Protein AF-A0A183JZX2-F1 (afdb_monomer_lite)

Organism: NCBI:txid6186

pLDDT: mean 84.19, std 8.93, range [52.22, 93.0]

Sequence (106 aa):
MGYIFRHRLVDDNIDDLVNFFHYASGLDPFQKRRYLETRPQVLRGLVNLKDFRNYSLPNALRGLFTELPVQSSEPSASAFIHLLVGLFSERFTQCNPDLGITRGMC

Structure (mmCIF, N/CA/C/O backbone):
data_AF-A0A183JZX2-F1
#
_entry.id   AF-A0A183JZX2-F1
#
loop_
_atom_site.group_PDB
_atom_site.id
_atom_site.type_symbol
_atom_site.label_atom_id
_atom_site.label_alt_id
_atom_site.label_comp_id
_atom_site.label_asym_id
_atom_site.label_entity_id
_atom_site.label_seq_id
_atom_site.pdbx_PDB_ins_code
_atom_site.Cartn_x
_atom_site.Cartn_y
_atom_site.Cartn_z
_atom_site.occupancy
_atom_site.B_iso_or_equiv
_atom_site.auth_seq_id
_atom_site.auth_comp_id
_atom_site.auth_asym_id
_atom_site.auth_atom_id
_atom_site.pdbx_PDB_model_num
ATOM 1 N N . MET A 1 1 ? 11.825 -6.685 -11.571 1.00 82.00 1 MET A N 1
ATOM 2 C CA . MET A 1 1 ? 10.660 -6.563 -12.479 1.00 82.00 1 MET A CA 1
ATOM 3 C C . MET A 1 1 ? 10.955 -6.909 -13.935 1.00 82.00 1 MET A C 1
ATOM 5 O O . MET A 1 1 ? 10.157 -7.628 -14.511 1.00 82.00 1 MET A O 1
ATOM 9 N N . GLY A 1 2 ? 12.083 -6.493 -14.534 1.00 83.25 2 GLY A N 1
ATOM 10 C CA . GLY A 1 2 ? 12.352 -6.752 -15.965 1.00 83.25 2 GLY A CA 1
ATOM 11 C C . GLY A 1 2 ? 12.236 -8.220 -16.410 1.00 83.25 2 GLY A C 1
ATOM 12 O O . GLY A 1 2 ? 11.674 -8.487 -17.464 1.00 83.25 2 GLY A O 1
ATOM 13 N N . TYR A 1 3 ? 12.685 -9.176 -15.589 1.00 87.31 3 TYR A N 1
ATOM 14 C CA . TYR A 1 3 ? 12.502 -10.610 -15.860 1.00 87.31 3 TYR A CA 1
ATOM 15 C C . TYR A 1 3 ? 11.018 -11.023 -15.885 1.00 87.31 3 TYR A C 1
ATOM 17 O O . TYR A 1 3 ? 10.574 -11.675 -16.822 1.00 87.31 3 TYR A O 1
ATOM 25 N N . ILE A 1 4 ? 10.244 -10.588 -14.887 1.00 85.81 4 ILE A N 1
ATOM 26 C CA . ILE A 1 4 ? 8.822 -10.928 -14.717 1.00 85.81 4 ILE A CA 1
ATOM 27 C C . ILE A 1 4 ? 8.011 -10.466 -15.933 1.00 85.81 4 ILE A C 1
ATOM 29 O O . ILE A 1 4 ? 7.262 -11.251 -16.508 1.00 85.81 4 ILE A O 1
ATOM 33 N N . PHE A 1 5 ? 8.239 -9.228 -16.378 1.00 88.88 5 PHE A N 1
ATOM 34 C CA . PHE A 1 5 ? 7.572 -8.668 -17.554 1.00 88.88 5 PHE A CA 1
ATOM 35 C C . PHE A 1 5 ? 8.023 -9.335 -18.851 1.00 88.88 5 PHE A C 1
ATOM 37 O O . PHE A 1 5 ? 7.202 -9.679 -19.697 1.0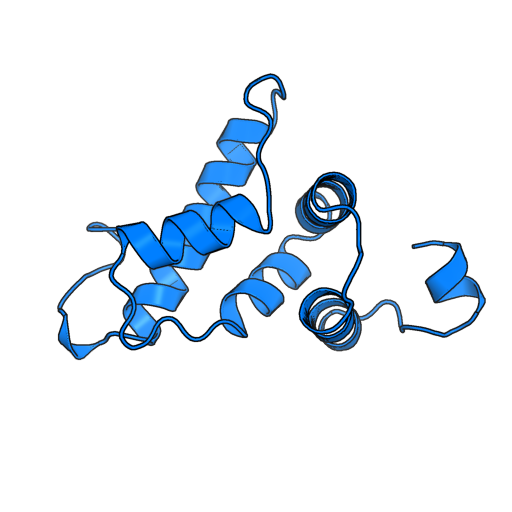0 88.88 5 PHE A O 1
ATOM 44 N N . ARG A 1 6 ? 9.332 -9.581 -19.002 1.00 89.94 6 ARG A N 1
ATOM 45 C CA . ARG A 1 6 ? 9.886 -10.233 -20.197 1.00 89.94 6 ARG A CA 1
ATOM 46 C C . ARG A 1 6 ? 9.293 -11.623 -20.421 1.00 89.94 6 ARG A C 1
ATOM 48 O O . ARG A 1 6 ? 9.078 -12.009 -21.565 1.00 89.94 6 ARG A O 1
ATOM 55 N N . HIS A 1 7 ? 9.033 -12.353 -19.343 1.00 91.19 7 HIS A N 1
ATOM 56 C CA . HIS A 1 7 ? 8.439 -13.685 -19.388 1.00 91.19 7 HIS A CA 1
ATOM 57 C C . HIS A 1 7 ? 6.906 -13.683 -19.282 1.00 91.19 7 HIS A C 1
ATOM 59 O O . HIS A 1 7 ? 6.325 -14.760 -19.210 1.00 91.19 7 HIS A O 1
ATOM 65 N N . ARG A 1 8 ? 6.254 -12.507 -19.303 1.00 86.19 8 ARG A N 1
ATOM 66 C CA . ARG A 1 8 ? 4.792 -12.345 -19.169 1.00 86.19 8 ARG A CA 1
ATOM 67 C C . ARG A 1 8 ? 4.208 -13.083 -17.959 1.00 86.19 8 ARG A C 1
ATOM 69 O O . ARG A 1 8 ? 3.129 -13.656 -18.028 1.00 86.19 8 ARG A O 1
ATOM 76 N N . LEU A 1 9 ? 4.954 -13.097 -16.856 1.00 87.44 9 LEU A N 1
ATOM 77 C CA . LEU A 1 9 ? 4.489 -13.684 -15.597 1.00 87.44 9 LEU A CA 1
ATOM 78 C C . LEU A 1 9 ? 3.495 -12.760 -14.884 1.00 87.44 9 LEU A C 1
ATOM 80 O O . LEU A 1 9 ? 2.667 -13.227 -14.112 1.00 87.44 9 LEU A O 1
ATOM 84 N N . VAL A 1 10 ? 3.616 -11.454 -15.128 1.00 89.00 10 VAL A N 1
ATOM 85 C CA . VAL A 1 10 ? 2.733 -10.390 -14.643 1.00 89.00 10 VAL A CA 1
ATOM 86 C C . VAL A 1 10 ? 2.707 -9.326 -15.732 1.00 89.00 10 VAL A C 1
ATOM 88 O O . VAL A 1 10 ? 3.770 -8.988 -16.266 1.00 89.00 10 VAL A O 1
ATOM 91 N N . ASP A 1 11 ? 1.532 -8.801 -16.062 1.00 89.19 11 ASP A N 1
ATOM 92 C CA . ASP A 1 11 ? 1.414 -7.696 -17.006 1.00 89.19 11 ASP A CA 1
ATOM 93 C C . ASP A 1 11 ? 1.763 -6.361 -16.337 1.00 89.19 11 ASP A C 1
ATOM 95 O O . ASP A 1 11 ? 1.590 -6.166 -15.133 1.00 89.19 11 ASP A O 1
ATOM 99 N N . ASP A 1 12 ? 2.272 -5.407 -17.121 1.00 87.12 12 ASP A N 1
ATOM 100 C CA . ASP A 1 12 ? 2.638 -4.078 -16.616 1.00 87.12 12 ASP A CA 1
ATOM 101 C C . ASP A 1 12 ? 1.408 -3.159 -16.472 1.00 87.12 12 ASP A C 1
ATOM 103 O O . ASP A 1 12 ? 1.377 -2.038 -16.981 1.00 87.12 12 ASP A O 1
ATOM 107 N N . ASN A 1 13 ? 0.362 -3.653 -15.806 1.00 90.38 13 ASN A N 1
ATOM 108 C CA . ASN A 1 13 ? -0.850 -2.910 -15.472 1.00 90.38 13 ASN A CA 1
ATOM 109 C C . ASN A 1 13 ? -1.036 -2.823 -13.945 1.00 90.38 13 ASN A C 1
ATOM 111 O O . ASN A 1 13 ? -0.371 -3.515 -13.175 1.00 90.38 13 ASN A O 1
ATOM 115 N N . ILE A 1 14 ? -1.893 -1.904 -13.490 1.00 89.56 14 ILE A N 1
ATOM 116 C CA . ILE A 1 14 ? -2.029 -1.605 -12.057 1.00 89.56 14 ILE A CA 1
ATOM 117 C C . ILE A 1 14 ? -2.596 -2.809 -11.303 1.00 89.56 14 ILE A C 1
ATOM 119 O O . ILE A 1 14 ? -2.032 -3.177 -10.276 1.00 89.56 14 ILE A O 1
ATOM 123 N N . ASP A 1 15 ? -3.666 -3.419 -11.804 1.00 90.00 15 ASP A N 1
ATOM 124 C CA . ASP A 1 15 ? -4.380 -4.497 -11.118 1.00 90.00 15 ASP A CA 1
ATOM 125 C C . ASP A 1 15 ? -3.511 -5.751 -10.950 1.00 90.00 15 ASP A C 1
ATOM 127 O O . ASP A 1 15 ? -3.41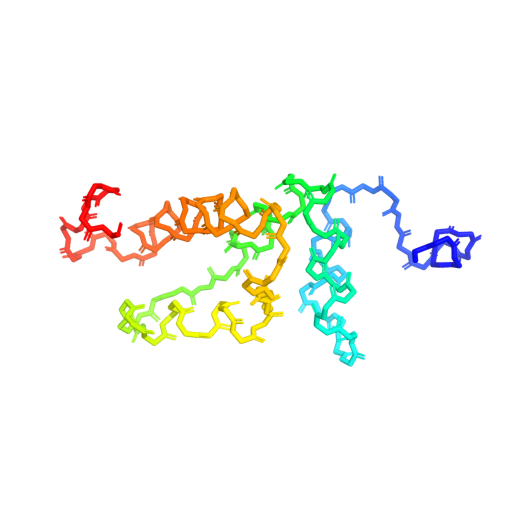2 -6.293 -9.847 1.00 90.00 15 ASP A O 1
ATOM 131 N N . ASP A 1 16 ? -2.795 -6.162 -11.997 1.00 90.19 16 ASP A N 1
ATOM 132 C CA . ASP A 1 16 ? -1.896 -7.316 -11.946 1.00 90.19 16 ASP A CA 1
ATOM 133 C C . ASP A 1 16 ? -0.693 -7.063 -11.047 1.00 90.19 16 ASP A C 1
ATOM 135 O O . ASP A 1 16 ? -0.285 -7.949 -10.295 1.00 90.19 16 ASP A O 1
ATOM 139 N N . LEU A 1 17 ? -0.150 -5.843 -11.042 1.00 91.88 17 LEU A N 1
ATOM 140 C CA . LEU A 1 17 ? 0.917 -5.481 -10.114 1.00 91.88 17 LEU A CA 1
ATOM 141 C C . LEU A 1 17 ? 0.432 -5.461 -8.666 1.00 91.88 17 LEU A C 1
ATOM 143 O O . LEU A 1 17 ? 1.137 -5.949 -7.783 1.00 91.88 17 LEU A O 1
ATOM 147 N N . VAL A 1 18 ? -0.756 -4.912 -8.409 1.00 93.00 18 VAL A N 1
ATOM 148 C CA . VAL A 1 18 ? -1.369 -4.896 -7.077 1.00 93.00 18 VAL A CA 1
ATOM 149 C C . VAL A 1 18 ? -1.563 -6.327 -6.578 1.00 93.00 18 VAL A C 1
ATOM 151 O O . VAL A 1 18 ? -1.106 -6.648 -5.481 1.00 93.00 18 VAL A O 1
ATOM 154 N N . ASN A 1 19 ? -2.148 -7.201 -7.400 1.00 90.56 19 ASN A N 1
ATOM 155 C CA . ASN A 1 19 ? -2.339 -8.613 -7.074 1.00 90.56 19 ASN A CA 1
ATOM 156 C C . ASN A 1 19 ? -1.004 -9.333 -6.867 1.00 90.56 19 ASN A C 1
ATOM 158 O O . ASN A 1 19 ? -0.832 -10.041 -5.874 1.00 90.56 19 ASN A O 1
ATOM 162 N N . PHE A 1 20 ? -0.027 -9.107 -7.746 1.00 91.25 20 PHE A N 1
ATOM 163 C CA . PHE A 1 20 ? 1.306 -9.679 -7.614 1.00 91.25 20 PHE A CA 1
ATOM 164 C C . PHE A 1 20 ? 1.941 -9.301 -6.275 1.00 91.25 20 PHE A C 1
ATOM 166 O O . PHE A 1 20 ? 2.346 -10.179 -5.523 1.00 91.25 20 PHE A O 1
ATOM 173 N N . PHE A 1 21 ? 1.983 -8.015 -5.920 1.00 90.75 21 PHE A N 1
ATOM 174 C CA . PHE A 1 21 ? 2.573 -7.582 -4.651 1.00 90.75 21 PHE A CA 1
ATOM 175 C C . PHE A 1 21 ? 1.749 -7.970 -3.422 1.00 90.75 21 PHE A C 1
ATOM 177 O O . PHE A 1 21 ? 2.307 -7.999 -2.322 1.00 90.75 21 PHE A O 1
ATOM 184 N N . HIS A 1 22 ? 0.458 -8.247 -3.586 1.00 89.44 22 HIS A N 1
ATOM 185 C CA . HIS A 1 22 ? -0.401 -8.728 -2.512 1.00 89.44 22 HIS A CA 1
ATOM 186 C C . HIS A 1 22 ? -0.163 -10.214 -2.208 1.00 89.44 22 HIS A C 1
ATOM 188 O O . HIS A 1 22 ? -0.022 -10.580 -1.044 1.00 89.44 22 HIS A O 1
ATOM 194 N N . TYR A 1 23 ? -0.069 -11.058 -3.241 1.00 87.44 23 TYR A N 1
ATOM 195 C CA . TYR A 1 23 ? 0.029 -12.514 -3.086 1.00 87.44 23 TYR A CA 1
ATOM 196 C C . TYR A 1 23 ? 1.457 -13.064 -3.118 1.00 87.44 23 TYR A C 1
ATOM 198 O O . TYR A 1 23 ? 1.701 -14.150 -2.592 1.00 87.44 23 TYR A O 1
ATOM 206 N N . ALA A 1 24 ? 2.415 -12.357 -3.722 1.00 86.12 24 ALA A N 1
ATOM 207 C CA . ALA A 1 24 ? 3.788 -12.837 -3.815 1.00 86.12 24 ALA A CA 1
ATOM 208 C C . ALA A 1 24 ? 4.455 -12.854 -2.431 1.00 86.12 24 ALA A C 1
ATOM 210 O O . ALA A 1 24 ? 4.871 -11.827 -1.890 1.00 86.12 24 ALA A O 1
ATOM 211 N N . SER A 1 25 ? 4.595 -14.052 -1.870 1.00 78.38 25 SER A N 1
ATOM 212 C CA . SER A 1 25 ? 5.394 -14.308 -0.675 1.00 78.38 25 SER A CA 1
ATOM 213 C C . SER A 1 25 ? 6.890 -14.330 -1.002 1.00 78.38 25 SER A C 1
ATOM 215 O O . SER A 1 25 ? 7.287 -14.802 -2.066 1.00 78.38 25 SER A O 1
ATOM 217 N N . GLY A 1 26 ? 7.734 -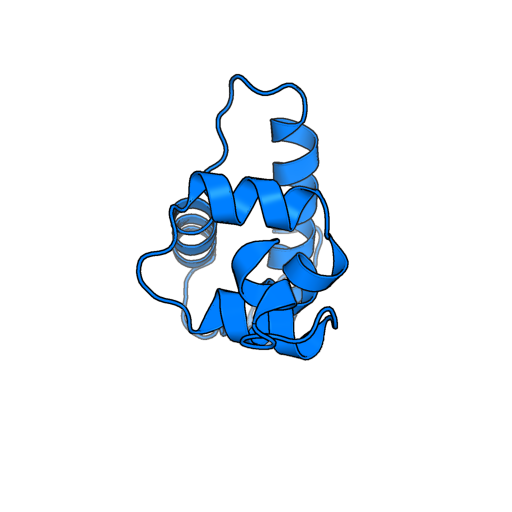13.891 -0.065 1.00 82.12 26 GLY A N 1
ATOM 218 C CA . GLY A 1 26 ? 9.195 -14.017 -0.180 1.00 82.12 26 GLY A CA 1
ATOM 219 C C . GLY A 1 26 ? 9.882 -12.930 -1.011 1.00 82.12 26 GLY A C 1
ATOM 220 O O . GLY A 1 26 ? 11.084 -13.022 -1.252 1.00 82.12 26 GLY A O 1
ATOM 221 N N . LEU A 1 27 ? 9.153 -11.891 -1.430 1.00 86.81 27 LEU A N 1
ATOM 222 C CA . LEU A 1 27 ? 9.773 -10.683 -1.970 1.00 86.81 27 LEU A CA 1
ATOM 223 C C . LEU A 1 27 ? 10.534 -9.949 -0.865 1.00 86.81 27 LEU A C 1
ATOM 225 O O . LEU A 1 27 ? 10.018 -9.788 0.241 1.00 86.81 27 LEU A O 1
ATOM 229 N N . ASP A 1 28 ? 11.730 -9.459 -1.191 1.00 88.69 28 ASP A N 1
ATOM 230 C CA . ASP A 1 28 ? 12.485 -8.603 -0.283 1.00 88.69 28 ASP A CA 1
ATOM 231 C C . ASP A 1 28 ? 11.671 -7.327 0.036 1.00 88.69 28 ASP A C 1
ATOM 233 O O . ASP A 1 28 ? 11.306 -6.585 -0.890 1.00 88.69 28 ASP A O 1
ATOM 237 N N . PRO A 1 29 ? 11.365 -7.049 1.319 1.00 87.50 29 PRO A N 1
ATOM 238 C CA . PRO A 1 29 ? 10.533 -5.912 1.705 1.00 87.50 29 PRO A CA 1
ATOM 239 C C . PRO A 1 29 ? 11.105 -4.555 1.275 1.00 87.50 29 PRO A C 1
ATOM 241 O O . PRO A 1 29 ? 10.345 -3.652 0.917 1.00 87.50 29 PRO A O 1
ATOM 244 N N . PHE A 1 30 ? 12.435 -4.399 1.245 1.00 87.88 30 PHE A N 1
ATOM 245 C CA . PHE A 1 30 ? 13.070 -3.149 0.820 1.00 87.88 30 PHE A CA 1
ATOM 246 C C . PHE A 1 30 ? 12.936 -2.938 -0.690 1.00 87.88 30 PHE A C 1
ATOM 248 O O . PHE A 1 30 ? 12.597 -1.838 -1.132 1.00 87.88 30 PHE A O 1
ATOM 255 N N . GLN A 1 31 ? 13.132 -3.986 -1.494 1.00 87.88 31 GLN A N 1
ATOM 256 C CA . GLN A 1 31 ? 12.913 -3.936 -2.940 1.00 87.88 31 GLN A CA 1
ATOM 257 C C . GLN A 1 31 ? 11.441 -3.708 -3.292 1.00 87.88 31 GLN A C 1
ATOM 259 O O . GLN A 1 31 ? 11.148 -2.898 -4.176 1.00 87.88 31 GLN A O 1
ATOM 264 N N . LYS A 1 32 ? 10.518 -4.369 -2.581 1.00 89.50 32 LYS A N 1
ATOM 265 C CA . LYS A 1 32 ? 9.071 -4.143 -2.707 1.00 89.50 32 LYS A CA 1
ATOM 266 C C . LYS A 1 32 ? 8.737 -2.675 -2.455 1.00 89.50 32 LYS A C 1
ATOM 268 O O . LYS A 1 32 ? 8.131 -2.026 -3.306 1.00 89.50 32 LYS A O 1
ATOM 273 N N . ARG A 1 33 ? 9.195 -2.127 -1.327 1.00 88.88 33 ARG A N 1
ATOM 274 C CA . ARG A 1 33 ? 8.985 -0.722 -0.957 1.00 88.88 33 ARG A CA 1
ATOM 275 C C . ARG A 1 33 ? 9.562 0.240 -1.998 1.00 88.88 33 ARG A C 1
ATOM 277 O O . ARG A 1 33 ? 8.837 1.111 -2.467 1.00 88.88 33 ARG A O 1
ATOM 284 N N . ARG A 1 34 ? 10.815 0.045 -2.423 1.00 88.00 34 ARG A N 1
ATOM 285 C CA . ARG A 1 34 ? 11.474 0.896 -3.430 1.00 88.00 34 ARG A CA 1
ATOM 286 C C . ARG A 1 34 ? 10.741 0.886 -4.771 1.00 88.00 34 ARG A C 1
ATOM 288 O O . ARG A 1 34 ? 10.660 1.914 -5.435 1.00 88.00 34 ARG A O 1
ATOM 295 N N . TYR A 1 35 ? 10.186 -0.255 -5.179 1.00 89.19 35 TYR A N 1
ATOM 296 C CA . TYR A 1 35 ? 9.376 -0.314 -6.393 1.00 89.19 35 TYR A CA 1
ATOM 297 C C . TYR A 1 35 ? 8.049 0.440 -6.230 1.00 89.19 35 TYR A C 1
ATOM 299 O O . TYR A 1 35 ? 7.690 1.245 -7.090 1.00 89.19 35 TYR A O 1
ATOM 307 N N . LEU A 1 36 ? 7.346 0.233 -5.114 1.00 89.44 36 LEU A N 1
ATOM 308 C CA . LEU A 1 36 ? 6.066 0.890 -4.829 1.00 89.44 36 LEU A CA 1
ATOM 309 C C . LEU A 1 36 ? 6.198 2.411 -4.669 1.00 89.44 36 LEU A C 1
ATOM 311 O O . LEU A 1 36 ? 5.291 3.143 -5.055 1.00 89.44 36 LEU A O 1
ATOM 315 N N . GLU A 1 37 ? 7.340 2.896 -4.183 1.00 87.88 37 GLU A N 1
ATOM 316 C CA . GLU A 1 37 ? 7.669 4.325 -4.134 1.00 87.88 37 GLU A CA 1
ATOM 317 C C . GLU A 1 37 ? 7.688 4.965 -5.531 1.00 87.88 37 GLU A C 1
ATOM 319 O O . GLU A 1 37 ? 7.193 6.075 -5.711 1.00 87.88 37 GLU A O 1
ATOM 324 N N . THR A 1 38 ? 8.163 4.240 -6.551 1.00 88.88 38 THR A N 1
ATOM 325 C CA . THR A 1 38 ? 8.123 4.713 -7.948 1.00 88.88 38 THR A CA 1
ATOM 326 C C . THR A 1 38 ? 6.744 4.591 -8.601 1.00 88.88 38 THR A C 1
ATOM 328 O O . THR A 1 38 ? 6.516 5.168 -9.664 1.00 88.88 38 THR A O 1
ATOM 331 N N . ARG A 1 39 ? 5.808 3.849 -7.988 1.00 90.50 39 ARG A N 1
ATOM 332 C CA . ARG A 1 39 ? 4.466 3.583 -8.530 1.00 90.50 39 ARG A CA 1
ATOM 333 C C . ARG A 1 39 ? 3.361 3.803 -7.484 1.00 90.50 39 ARG A C 1
ATOM 335 O O . ARG A 1 39 ? 2.736 2.838 -7.035 1.00 90.50 39 ARG A O 1
ATOM 342 N N . PRO A 1 40 ? 3.029 5.070 -7.166 1.00 88.75 40 PRO A N 1
ATOM 343 C CA . PRO A 1 40 ? 2.035 5.414 -6.143 1.00 88.75 40 PRO A CA 1
ATOM 344 C C . PRO A 1 40 ? 0.646 4.804 -6.373 1.00 88.75 40 PRO A C 1
ATOM 346 O O . PRO A 1 40 ? -0.051 4.485 -5.415 1.00 88.75 40 PRO A O 1
ATOM 349 N N . GLN A 1 41 ? 0.246 4.600 -7.634 1.00 91.06 41 GLN A N 1
ATOM 350 C CA . GLN A 1 41 ? -1.051 3.997 -7.966 1.00 91.06 41 GLN A CA 1
ATOM 351 C C . GLN A 1 41 ? -1.136 2.525 -7.543 1.00 91.06 41 GLN A C 1
ATOM 353 O O . GLN A 1 41 ? -2.154 2.092 -7.009 1.00 91.06 41 GLN A O 1
ATOM 358 N N . VAL A 1 42 ? -0.042 1.773 -7.712 1.00 92.12 42 VAL A N 1
ATOM 359 C CA . VAL A 1 42 ? 0.054 0.376 -7.265 1.00 92.12 42 VAL A CA 1
ATOM 360 C C . VAL A 1 42 ? 0.089 0.322 -5.738 1.00 92.12 42 VAL A C 1
ATOM 362 O O . VAL A 1 42 ? -0.586 -0.507 -5.136 1.00 92.12 42 VAL A O 1
ATOM 365 N N . LEU A 1 43 ? 0.807 1.248 -5.091 1.00 91.31 43 LEU A N 1
ATOM 366 C CA . LEU A 1 43 ? 0.808 1.360 -3.631 1.00 91.31 43 LEU A CA 1
ATOM 367 C C . LEU A 1 43 ? -0.599 1.627 -3.079 1.00 91.31 43 LEU A C 1
ATOM 369 O O . LEU A 1 43 ? -1.020 0.961 -2.135 1.00 91.31 43 LEU A O 1
ATOM 373 N N . ARG A 1 44 ? -1.347 2.558 -3.685 1.00 91.69 44 ARG A N 1
ATOM 374 C CA . ARG A 1 44 ? -2.735 2.847 -3.302 1.00 91.69 44 ARG A CA 1
ATOM 375 C C . ARG A 1 44 ? -3.631 1.623 -3.460 1.00 91.69 44 ARG A C 1
ATOM 377 O O . ARG A 1 44 ? -4.375 1.310 -2.536 1.00 91.69 44 ARG A O 1
ATOM 384 N N . GLY A 1 45 ? -3.535 0.911 -4.584 1.00 91.56 45 GLY A N 1
ATOM 385 C CA . GLY A 1 45 ? -4.277 -0.336 -4.791 1.00 91.56 45 GLY A CA 1
ATOM 386 C C . GLY A 1 45 ? -3.946 -1.394 -3.735 1.00 91.56 45 GLY A C 1
ATOM 387 O O . GLY A 1 45 ? -4.851 -1.982 -3.148 1.00 91.56 45 GLY A O 1
ATOM 388 N N . LEU A 1 46 ? -2.663 -1.564 -3.407 1.00 91.06 46 LEU A N 1
ATOM 389 C CA . LEU A 1 46 ? -2.211 -2.521 -2.396 1.00 91.06 46 LEU A CA 1
ATOM 390 C C . LEU A 1 46 ? -2.746 -2.190 -0.994 1.00 91.06 46 LEU A C 1
ATOM 392 O O . LEU A 1 46 ? -3.209 -3.084 -0.288 1.00 91.06 46 LEU A O 1
ATOM 396 N N . VAL A 1 47 ? -2.707 -0.915 -0.591 1.00 90.50 47 VAL A N 1
ATOM 397 C CA . VAL A 1 47 ? -3.286 -0.471 0.688 1.00 90.50 47 VAL A CA 1
ATOM 398 C C . VAL A 1 47 ? -4.802 -0.671 0.688 1.00 90.50 47 VAL A C 1
ATOM 400 O O . VAL A 1 47 ? -5.345 -1.138 1.684 1.00 90.50 47 VAL A O 1
ATOM 403 N N . ASN A 1 48 ? -5.481 -0.408 -0.431 1.00 89.38 48 ASN A N 1
ATOM 404 C CA . ASN A 1 48 ? -6.924 -0.615 -0.563 1.00 89.38 48 ASN A CA 1
ATOM 405 C C . ASN A 1 48 ? -7.350 -2.087 -0.494 1.00 89.38 48 ASN A C 1
ATOM 407 O O . ASN A 1 48 ? -8.475 -2.362 -0.088 1.00 89.38 48 ASN A O 1
ATOM 411 N N . LEU A 1 49 ? -6.484 -3.040 -0.841 1.00 88.12 49 LEU A N 1
ATOM 412 C CA . LEU A 1 49 ? -6.780 -4.463 -0.647 1.00 88.12 49 LEU A CA 1
ATOM 413 C C . LEU A 1 49 ? -6.718 -4.895 0.820 1.00 88.12 49 LEU A C 1
ATOM 415 O O . LEU A 1 49 ? -7.269 -5.935 1.177 1.00 88.12 49 LEU A O 1
ATOM 419 N N . LYS A 1 50 ? -6.063 -4.119 1.691 1.00 86.00 50 LYS A N 1
ATOM 420 C CA . LYS A 1 50 ? -5.984 -4.459 3.110 1.00 86.00 50 LYS A CA 1
ATOM 421 C C . LYS A 1 50 ? -7.328 -4.234 3.794 1.00 86.00 50 LYS A C 1
ATOM 423 O O . LYS A 1 50 ? -8.007 -3.220 3.588 1.00 86.00 50 LYS A O 1
ATOM 428 N N . ASP A 1 51 ? -7.677 -5.193 4.640 1.00 85.25 51 ASP A N 1
ATOM 429 C CA . ASP A 1 51 ? -8.785 -5.093 5.574 1.00 85.25 51 ASP A CA 1
ATOM 430 C C . ASP A 1 51 ? -8.232 -4.747 6.959 1.00 85.25 51 ASP A C 1
ATOM 432 O O . ASP A 1 51 ? -7.423 -5.485 7.521 1.00 85.25 51 ASP A O 1
ATOM 436 N N . PHE A 1 52 ? -8.643 -3.594 7.482 1.00 84.00 52 PHE A N 1
ATOM 437 C CA . PHE A 1 52 ? -8.235 -3.110 8.801 1.00 84.00 52 PHE A CA 1
ATOM 438 C C . PHE A 1 52 ? -9.358 -3.222 9.834 1.00 84.00 52 PHE A C 1
ATOM 440 O O . PHE A 1 52 ? -9.230 -2.674 10.931 1.00 84.00 52 PHE A O 1
ATOM 447 N N . ARG A 1 53 ? -10.459 -3.912 9.507 1.00 78.12 53 ARG A N 1
ATOM 448 C CA . ARG A 1 53 ? -11.536 -4.175 10.463 1.00 78.12 53 ARG A CA 1
ATOM 449 C C . ARG A 1 53 ? -10.988 -4.949 11.658 1.00 78.12 53 ARG A C 1
ATOM 451 O O . ARG A 1 53 ? -10.200 -5.878 11.497 1.00 78.12 53 ARG A O 1
ATOM 458 N N . ASN A 1 54 ? -11.416 -4.564 12.857 1.00 76.69 54 ASN A N 1
ATOM 459 C CA . ASN A 1 54 ? -11.030 -5.173 14.139 1.00 76.69 54 ASN A CA 1
ATOM 460 C C . ASN A 1 54 ? -9.556 -4.998 14.555 1.00 76.69 54 ASN A C 1
ATOM 462 O O . ASN A 1 54 ? -9.172 -5.467 15.628 1.00 76.69 54 ASN A O 1
ATOM 466 N N . TYR A 1 55 ? -8.725 -4.311 13.766 1.00 81.06 55 TYR A N 1
ATOM 467 C CA . TYR A 1 55 ? -7.382 -3.931 14.196 1.00 81.06 55 TYR A CA 1
ATOM 468 C C . TYR A 1 55 ? -7.410 -2.568 14.885 1.00 81.06 55 TYR A C 1
ATOM 470 O O . TYR A 1 55 ? -7.994 -1.610 14.383 1.00 81.06 55 TYR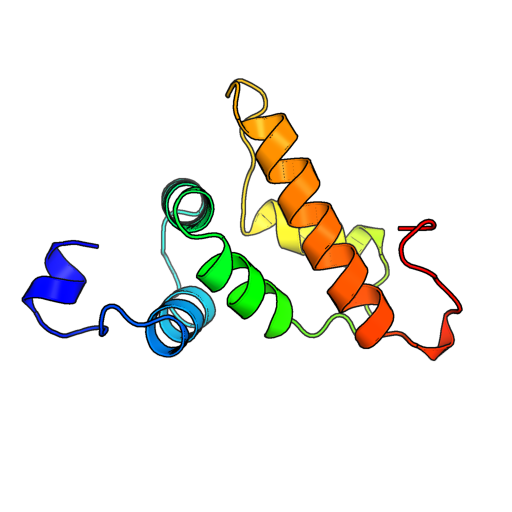 A O 1
ATOM 478 N N . SER A 1 56 ? -6.711 -2.445 16.015 1.00 83.50 56 SER A N 1
ATOM 479 C CA . SER A 1 56 ? -6.426 -1.125 16.577 1.00 83.50 56 SER A CA 1
ATOM 480 C C . SER A 1 56 ? -5.479 -0.357 15.651 1.00 83.50 56 SER A C 1
ATOM 482 O O . SER A 1 56 ? -4.591 -0.950 15.029 1.00 83.50 56 SER A O 1
ATOM 484 N N . LEU A 1 57 ? -5.635 0.968 15.585 1.00 83.19 57 LEU A N 1
ATOM 485 C CA . LEU A 1 57 ? -4.817 1.845 14.738 1.00 83.19 57 LEU A CA 1
ATOM 486 C C . LEU A 1 57 ? -3.303 1.585 14.893 1.00 83.19 57 LEU A C 1
ATOM 488 O O . LEU A 1 57 ? -2.646 1.372 13.872 1.00 83.19 57 LEU A O 1
ATOM 492 N N . PRO A 1 58 ? -2.733 1.474 16.115 1.00 85.69 58 PRO A N 1
ATOM 493 C CA . PRO A 1 58 ? -1.302 1.212 16.280 1.00 85.69 58 PRO A CA 1
ATOM 494 C C . PRO A 1 58 ? -0.867 -0.144 15.713 1.00 85.69 58 PRO A C 1
ATOM 496 O O . PRO A 1 58 ? 0.238 -0.271 15.189 1.00 85.69 58 PRO A O 1
ATOM 499 N N . ASN A 1 59 ? -1.724 -1.165 15.809 1.00 86.56 59 ASN A N 1
ATOM 500 C CA . ASN A 1 59 ? -1.416 -2.508 15.320 1.00 86.56 59 ASN A CA 1
ATOM 501 C C . ASN A 1 59 ? -1.508 -2.585 13.794 1.00 86.56 59 ASN A C 1
ATOM 503 O O . ASN A 1 59 ? -0.626 -3.169 13.163 1.00 86.56 59 ASN A O 1
ATOM 507 N N . ALA A 1 60 ? -2.525 -1.958 13.200 1.00 87.38 60 ALA A N 1
ATOM 508 C CA . ALA A 1 60 ? -2.678 -1.882 11.751 1.00 87.38 60 ALA A CA 1
ATOM 509 C C . ALA A 1 60 ? -1.516 -1.107 11.106 1.00 87.38 60 ALA A C 1
ATOM 511 O O . ALA A 1 60 ? -0.915 -1.570 10.134 1.00 87.38 60 ALA A O 1
ATOM 512 N N . LEU A 1 61 ? -1.141 0.026 11.709 1.00 87.88 61 LEU A N 1
ATOM 513 C CA . LEU A 1 61 ? -0.013 0.844 11.274 1.00 87.88 61 LEU A CA 1
ATOM 514 C C . LEU A 1 61 ? 1.314 0.078 11.393 1.00 87.88 61 LEU A C 1
ATOM 516 O O . LEU A 1 61 ? 2.107 0.060 10.451 1.00 87.88 61 LEU A O 1
ATOM 520 N N . ARG A 1 62 ? 1.540 -0.611 12.522 1.00 88.56 62 ARG A N 1
ATOM 521 C CA . ARG A 1 62 ? 2.732 -1.449 12.718 1.00 88.56 62 ARG A CA 1
ATOM 522 C C . ARG A 1 62 ? 2.835 -2.519 11.633 1.00 88.56 62 ARG A C 1
ATOM 524 O O . ARG A 1 62 ? 3.895 -2.651 11.035 1.00 88.56 62 ARG A O 1
ATOM 531 N N . GLY A 1 63 ? 1.740 -3.223 11.335 1.00 88.19 63 GLY A N 1
ATOM 532 C CA . GLY A 1 63 ? 1.711 -4.228 10.270 1.00 88.19 63 GLY A CA 1
ATOM 533 C C . GLY A 1 63 ? 2.074 -3.654 8.896 1.00 88.19 63 GLY A C 1
ATOM 534 O O . GLY A 1 63 ? 2.835 -4.270 8.153 1.00 88.19 63 GLY A O 1
ATOM 535 N N . LEU A 1 64 ? 1.592 -2.450 8.577 1.00 88.19 64 LEU A N 1
ATOM 536 C CA . LEU A 1 64 ? 1.899 -1.785 7.311 1.00 88.19 64 LEU A CA 1
ATOM 537 C C . LEU A 1 64 ? 3.384 -1.409 7.187 1.00 88.19 64 LEU A C 1
ATOM 539 O O . LEU A 1 64 ? 3.995 -1.673 6.153 1.00 88.19 64 LEU A O 1
ATOM 543 N N . PHE A 1 65 ? 3.982 -0.847 8.241 1.00 88.38 65 PHE A N 1
ATOM 544 C CA . PHE A 1 65 ? 5.408 -0.495 8.246 1.00 88.38 65 PHE A CA 1
ATOM 545 C C . PHE A 1 65 ? 6.340 -1.707 8.319 1.00 88.38 65 PHE A C 1
ATOM 547 O O . PHE A 1 65 ? 7.472 -1.628 7.850 1.00 88.38 65 PHE A O 1
ATOM 554 N N . THR A 1 66 ? 5.891 -2.833 8.876 1.00 87.56 66 THR A N 1
ATOM 555 C CA . THR A 1 66 ? 6.649 -4.091 8.812 1.00 87.56 66 THR A CA 1
ATOM 556 C C . THR A 1 66 ? 6.696 -4.644 7.388 1.00 87.56 66 THR A C 1
ATOM 558 O O . THR A 1 66 ? 7.730 -5.154 6.966 1.00 87.56 66 THR A O 1
ATOM 561 N N . GLU A 1 67 ? 5.606 -4.523 6.628 1.00 87.00 67 GLU A N 1
ATOM 562 C CA . GLU A 1 67 ? 5.567 -4.977 5.234 1.00 87.00 67 GLU A CA 1
ATOM 563 C C . GLU A 1 67 ? 6.331 -4.044 4.284 1.00 87.00 67 GLU A C 1
ATOM 565 O O . GLU A 1 67 ? 6.949 -4.503 3.322 1.00 87.00 67 GLU A O 1
ATOM 570 N N . LEU A 1 68 ? 6.293 -2.738 4.555 1.00 88.81 68 LEU A N 1
ATOM 571 C CA . LEU A 1 68 ? 6.936 -1.698 3.755 1.00 88.81 68 LEU A CA 1
ATOM 572 C C . LEU A 1 68 ? 7.934 -0.916 4.621 1.00 88.81 68 LEU A C 1
ATOM 574 O O . LEU A 1 68 ? 7.645 0.214 5.027 1.00 88.81 68 LEU A O 1
ATOM 578 N N . PRO A 1 69 ? 9.108 -1.501 4.922 1.00 85.94 69 PRO A N 1
ATOM 579 C CA . PRO A 1 69 ? 10.062 -0.889 5.831 1.00 85.94 69 PRO A CA 1
ATOM 580 C C . PRO A 1 69 ? 10.631 0.401 5.247 1.00 85.94 69 PRO A C 1
ATOM 582 O O . PRO A 1 69 ? 11.129 0.444 4.118 1.00 85.94 69 PRO A O 1
ATOM 585 N N . VAL A 1 70 ? 10.600 1.457 6.057 1.00 82.50 70 VAL A N 1
ATOM 586 C CA . VAL A 1 70 ? 11.187 2.751 5.716 1.00 82.50 70 VAL A CA 1
ATOM 587 C C . VAL A 1 70 ? 12.547 2.880 6.387 1.00 82.50 70 VAL A C 1
ATOM 589 O O . VAL A 1 70 ? 12.655 2.769 7.605 1.00 82.50 70 VAL A O 1
ATOM 592 N N . GLN A 1 71 ? 13.591 3.123 5.595 1.00 74.62 71 GLN A N 1
ATOM 593 C CA . GLN A 1 71 ? 14.917 3.436 6.121 1.00 74.62 71 GLN A CA 1
ATOM 594 C C . GLN A 1 71 ? 15.009 4.939 6.382 1.00 74.62 71 GLN A C 1
ATOM 596 O O . GLN A 1 71 ? 14.958 5.739 5.450 1.00 74.62 71 GLN A O 1
ATOM 601 N N . SER A 1 72 ? 15.158 5.321 7.650 1.00 67.38 72 SER A N 1
ATOM 602 C CA . SER A 1 72 ? 15.178 6.722 8.099 1.00 67.38 72 SER A CA 1
ATOM 603 C C . SER A 1 72 ? 16.336 7.551 7.530 1.00 67.38 72 SER A C 1
ATOM 605 O O . SER A 1 72 ? 16.318 8.772 7.634 1.00 67.38 72 SER A O 1
ATOM 607 N N . SER A 1 73 ? 17.348 6.902 6.951 1.00 70.00 73 SER A N 1
ATOM 608 C CA . SER A 1 73 ? 18.503 7.542 6.319 1.00 70.00 73 SER A CA 1
ATOM 609 C C . SER A 1 73 ? 18.238 8.039 4.896 1.00 70.00 73 SER A C 1
ATOM 611 O O . SER A 1 73 ? 19.085 8.736 4.343 1.00 70.00 73 SER A O 1
ATOM 613 N N . GLU A 1 74 ? 17.109 7.680 4.276 1.00 74.44 74 GLU A N 1
ATOM 614 C CA . GLU A 1 74 ? 16.825 8.088 2.899 1.00 74.44 74 GLU A CA 1
ATOM 615 C C . GLU A 1 74 ? 16.112 9.446 2.833 1.00 74.44 74 GLU A C 1
ATOM 617 O O . GLU A 1 74 ? 15.137 9.669 3.552 1.00 74.44 74 GLU A O 1
ATOM 622 N N . PRO A 1 75 ? 16.525 10.356 1.934 1.00 73.06 75 PRO A N 1
ATOM 623 C CA . PRO A 1 75 ? 15.928 11.688 1.831 1.00 73.06 75 PRO A CA 1
ATOM 624 C C . PRO A 1 75 ? 14.447 11.654 1.420 1.00 73.06 75 PRO A C 1
ATOM 626 O O . PRO A 1 75 ? 13.697 12.566 1.759 1.00 73.06 75 PRO A O 1
ATOM 629 N N . SER A 1 76 ? 14.000 10.598 0.731 1.00 76.56 76 SER A N 1
ATOM 630 C CA . SER A 1 76 ? 12.595 10.394 0.362 1.00 76.56 76 SER A CA 1
ATOM 631 C C . SER A 1 76 ? 11.767 9.683 1.440 1.00 76.56 76 SER A C 1
ATOM 633 O O . SER A 1 76 ? 10.551 9.553 1.293 1.00 76.56 76 SER A O 1
ATOM 635 N N . ALA A 1 77 ? 12.385 9.249 2.547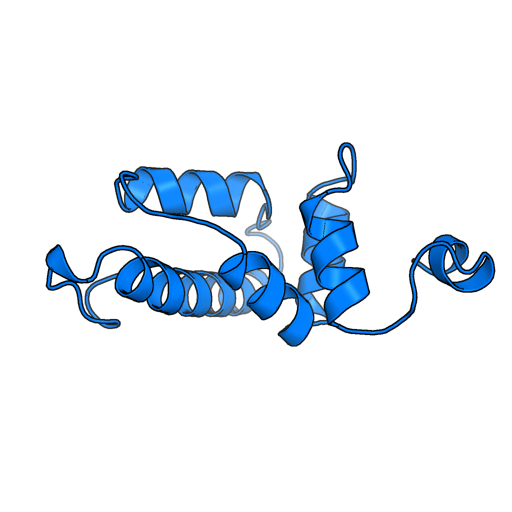 1.00 77.94 77 ALA A N 1
ATOM 636 C CA . ALA A 1 77 ? 11.714 8.500 3.607 1.00 77.94 77 ALA A CA 1
ATOM 637 C C . ALA A 1 77 ? 10.531 9.268 4.204 1.00 77.94 77 ALA A C 1
ATOM 639 O O . ALA A 1 77 ? 9.459 8.694 4.382 1.00 77.94 77 ALA A O 1
ATOM 640 N N . SER A 1 78 ? 10.696 10.567 4.464 1.00 83.06 78 SER A N 1
ATOM 641 C CA . SER A 1 78 ? 9.631 11.415 5.009 1.00 83.06 78 SER A CA 1
ATOM 642 C C . SER A 1 78 ? 8.442 11.512 4.051 1.00 83.06 78 SER A C 1
ATOM 644 O O . SER A 1 78 ? 7.307 11.262 4.453 1.00 83.06 78 SER A O 1
ATOM 646 N N . ALA A 1 79 ? 8.691 11.797 2.771 1.00 85.69 79 ALA A N 1
ATOM 647 C CA . ALA A 1 79 ? 7.656 11.887 1.745 1.00 85.69 79 ALA A CA 1
ATOM 648 C C . ALA A 1 79 ? 6.905 10.557 1.575 1.00 85.69 79 ALA A C 1
ATOM 650 O O . ALA A 1 79 ? 5.675 10.542 1.497 1.00 85.69 79 ALA A O 1
ATOM 651 N N . PHE A 1 80 ? 7.632 9.437 1.583 1.00 86.06 80 PHE A N 1
ATOM 652 C CA . PHE A 1 80 ? 7.036 8.109 1.502 1.00 86.06 80 PHE A CA 1
ATOM 653 C C . PHE A 1 80 ? 6.196 7.775 2.740 1.00 86.06 80 PHE A C 1
ATOM 655 O O . PHE A 1 80 ? 5.087 7.267 2.595 1.00 86.06 80 PHE A O 1
ATOM 662 N N . ILE A 1 81 ? 6.672 8.102 3.949 1.00 88.25 81 ILE A N 1
ATOM 663 C CA . ILE A 1 81 ? 5.897 7.940 5.189 1.00 88.25 81 ILE A CA 1
ATOM 664 C C . ILE A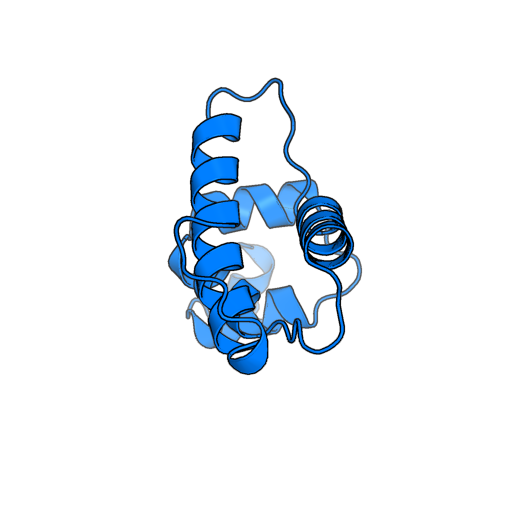 1 81 ? 4.606 8.754 5.112 1.00 88.25 81 ILE A C 1
ATOM 666 O O . ILE A 1 81 ? 3.537 8.209 5.369 1.00 88.25 81 ILE A O 1
ATOM 670 N N . HIS A 1 82 ? 4.676 10.028 4.717 1.00 88.19 82 HIS A N 1
ATOM 671 C CA . HIS A 1 82 ? 3.489 10.874 4.589 1.00 88.19 82 HIS A CA 1
ATOM 672 C C . HIS A 1 82 ? 2.483 10.318 3.575 1.00 88.19 82 HIS A C 1
ATOM 674 O O . HIS A 1 82 ? 1.283 10.309 3.849 1.00 88.19 82 HIS A O 1
ATOM 680 N N . LEU A 1 83 ? 2.958 9.815 2.432 1.00 89.19 83 LEU A N 1
ATOM 681 C CA . LEU A 1 83 ? 2.108 9.159 1.441 1.00 89.19 83 LEU A CA 1
ATOM 682 C C . LEU A 1 83 ? 1.457 7.892 2.013 1.00 89.19 83 LEU A C 1
ATOM 684 O O . LEU A 1 83 ? 0.245 7.720 1.901 1.00 89.19 83 LEU A O 1
ATOM 688 N N . LEU A 1 84 ? 2.249 7.022 2.641 1.00 89.12 84 LEU A N 1
ATOM 689 C CA . LEU A 1 84 ? 1.788 5.746 3.177 1.00 89.12 84 LEU A CA 1
ATOM 690 C C . LEU A 1 84 ? 0.772 5.939 4.306 1.00 89.12 84 LEU A C 1
ATOM 692 O O . LEU A 1 84 ? -0.268 5.286 4.303 1.00 89.12 84 LEU A O 1
ATOM 696 N N . VAL A 1 85 ? 1.042 6.866 5.228 1.00 89.88 85 VAL A N 1
ATOM 697 C CA . VAL A 1 85 ? 0.113 7.247 6.300 1.00 89.88 85 VAL A CA 1
ATOM 698 C C . VAL A 1 85 ? -1.151 7.861 5.707 1.00 89.88 85 VAL A C 1
ATOM 700 O O . VAL A 1 85 ? -2.242 7.479 6.103 1.00 89.88 85 VAL A O 1
ATOM 703 N N . GLY A 1 86 ? -1.045 8.737 4.704 1.00 89.75 86 GLY A N 1
ATOM 704 C CA . GLY A 1 86 ? -2.216 9.321 4.047 1.00 89.75 86 GLY A CA 1
ATOM 705 C C . GLY A 1 86 ? -3.149 8.274 3.427 1.00 89.75 86 GLY A C 1
ATOM 706 O O . GLY A 1 86 ? -4.365 8.352 3.615 1.00 89.75 86 GLY A O 1
ATOM 707 N N . LEU A 1 87 ? -2.581 7.284 2.730 1.00 90.06 87 LEU A N 1
ATOM 708 C CA . LEU A 1 87 ? -3.321 6.159 2.147 1.00 90.06 87 LEU A CA 1
ATOM 709 C C . LEU A 1 87 ? -3.900 5.237 3.226 1.00 90.06 87 LEU A C 1
ATOM 711 O O . LEU A 1 87 ? -5.048 4.805 3.130 1.00 90.06 87 LEU A O 1
ATOM 715 N N . PHE A 1 88 ? -3.114 4.954 4.265 1.00 90.31 88 PHE A N 1
ATOM 716 C CA . PHE A 1 88 ? -3.551 4.164 5.409 1.00 90.31 88 PHE A CA 1
ATOM 717 C C . PHE A 1 88 ? -4.742 4.812 6.109 1.00 90.31 88 PHE A C 1
ATOM 719 O O . PHE A 1 88 ? -5.743 4.139 6.320 1.00 90.31 88 PHE A O 1
ATOM 726 N N . SER A 1 89 ? -4.667 6.104 6.424 1.00 87.88 89 SER A N 1
ATOM 727 C CA . SER A 1 89 ? -5.729 6.833 7.114 1.00 87.88 89 SER A CA 1
ATOM 728 C C . SER A 1 89 ? -7.023 6.842 6.301 1.00 87.88 89 SER A C 1
ATOM 730 O O . SER A 1 89 ? -8.084 6.612 6.869 1.00 87.88 89 SER A O 1
ATOM 732 N N . GLU A 1 90 ? -6.953 7.040 4.978 1.00 88.25 90 GLU A N 1
ATOM 733 C CA . GLU A 1 90 ? -8.124 6.940 4.088 1.00 88.25 90 GLU A CA 1
ATOM 734 C C . GLU A 1 90 ? -8.756 5.544 4.151 1.00 88.25 90 GLU A C 1
ATOM 736 O O . GLU A 1 90 ? -9.972 5.409 4.287 1.00 88.25 90 GLU A O 1
ATOM 741 N N . ARG A 1 91 ? -7.939 4.490 4.101 1.00 89.06 91 ARG A N 1
ATOM 742 C CA . ARG A 1 91 ? -8.446 3.118 4.124 1.00 89.06 91 ARG A CA 1
ATOM 743 C C . ARG A 1 91 ? -8.934 2.685 5.508 1.00 89.06 91 ARG A C 1
ATOM 745 O O . ARG A 1 91 ? -9.920 1.962 5.613 1.00 89.06 91 ARG A O 1
ATOM 752 N N . PHE A 1 92 ? -8.269 3.113 6.575 1.00 86.31 92 PHE A N 1
ATOM 753 C CA . PHE A 1 92 ? -8.609 2.748 7.947 1.00 86.31 92 PHE A CA 1
ATOM 754 C C . PHE A 1 92 ? -9.971 3.314 8.354 1.00 86.31 92 PHE A C 1
ATOM 756 O O . PHE A 1 92 ? -10.759 2.594 8.968 1.00 86.31 92 PHE A O 1
ATOM 763 N N . THR A 1 93 ? -10.277 4.557 7.965 1.00 84.62 93 THR A N 1
ATOM 764 C CA . THR A 1 93 ? -11.591 5.173 8.215 1.00 84.62 93 THR A CA 1
ATOM 765 C C . THR A 1 93 ? -12.696 4.534 7.375 1.00 84.62 93 THR A C 1
ATOM 767 O O . THR A 1 93 ? -13.790 4.324 7.887 1.00 84.62 93 THR A O 1
ATOM 770 N N . GLN A 1 94 ? -12.411 4.135 6.127 1.00 85.81 94 GLN A N 1
ATOM 771 C CA . GLN A 1 94 ? -13.349 3.356 5.304 1.00 85.81 94 GLN A CA 1
ATOM 772 C C . GLN A 1 94 ? -13.670 1.985 5.914 1.00 85.81 94 GLN A C 1
ATOM 774 O O . GLN A 1 94 ? -14.811 1.536 5.852 1.00 85.81 94 GLN A O 1
ATOM 779 N N . CYS A 1 95 ? -12.671 1.310 6.489 1.00 84.31 95 CYS A N 1
ATOM 780 C CA . CYS A 1 95 ? -12.849 0.006 7.127 1.00 84.31 95 CYS A CA 1
ATOM 781 C C . CYS A 1 95 ? -13.529 0.102 8.501 1.00 84.31 95 CYS A C 1
ATOM 783 O O . CYS A 1 95 ? -14.169 -0.860 8.912 1.00 84.31 95 CYS A O 1
ATOM 785 N N . ASN A 1 96 ? -13.401 1.229 9.208 1.00 81.62 96 ASN A N 1
ATOM 786 C CA . ASN A 1 96 ? -13.931 1.414 10.561 1.00 81.62 96 ASN A CA 1
ATOM 787 C C . ASN A 1 96 ? -14.817 2.675 10.661 1.00 81.62 96 ASN A C 1
ATOM 789 O O . ASN A 1 96 ? -14.475 3.604 11.403 1.00 81.62 96 ASN A O 1
ATOM 793 N N . PRO A 1 97 ? -15.952 2.729 9.935 1.00 77.00 97 PRO A N 1
ATOM 794 C CA . PRO A 1 97 ? -16.833 3.899 9.933 1.00 77.00 97 PRO A CA 1
ATOM 795 C C . PRO A 1 97 ? -17.439 4.183 11.318 1.00 77.00 97 PRO A C 1
ATOM 797 O O . PRO A 1 97 ? -17.676 5.338 11.665 1.00 77.00 97 PRO A O 1
ATOM 800 N N . ASP A 1 98 ? -17.623 3.145 12.137 1.00 73.62 98 ASP A N 1
ATOM 801 C CA . ASP A 1 98 ? -18.258 3.228 13.458 1.00 73.62 98 ASP A CA 1
ATOM 802 C C . ASP A 1 98 ? -17.386 3.908 14.526 1.00 73.62 98 ASP A C 1
ATOM 804 O O . ASP A 1 98 ? -17.891 4.334 15.563 1.00 73.62 98 ASP A O 1
ATOM 808 N N . LEU A 1 99 ? -16.073 4.038 14.291 1.00 66.94 99 LEU A N 1
ATOM 809 C CA . LEU A 1 99 ? -15.155 4.658 15.252 1.00 66.94 99 LEU A CA 1
ATOM 810 C C . LEU A 1 99 ? -15.230 6.195 15.252 1.00 66.94 99 LEU A C 1
ATOM 812 O O . LEU A 1 99 ? -14.603 6.830 16.097 1.00 66.94 99 LEU A O 1
ATOM 816 N N . GLY A 1 100 ? -15.950 6.810 14.303 1.00 61.25 100 GLY A N 1
ATOM 817 C CA . GLY A 1 100 ? -16.059 8.272 14.187 1.00 61.25 100 GLY A CA 1
ATOM 818 C C . GLY A 1 100 ? -14.731 8.982 13.881 1.00 61.25 100 GLY A C 1
ATOM 819 O O . GLY A 1 100 ? -14.636 10.204 13.987 1.00 61.25 100 GLY A O 1
ATOM 820 N N . ILE A 1 101 ? -13.693 8.227 13.510 1.00 62.06 101 ILE A N 1
ATOM 821 C CA . ILE A 1 101 ? -12.359 8.748 13.222 1.00 62.06 101 ILE A CA 1
ATOM 822 C C . ILE A 1 101 ? -12.393 9.395 11.836 1.00 62.06 101 ILE A C 1
ATOM 824 O O . ILE A 1 101 ? -12.680 8.745 10.832 1.00 62.06 101 ILE A O 1
ATOM 828 N N . THR A 1 102 ? -12.103 10.692 11.771 1.00 57.16 102 THR A N 1
ATOM 829 C CA . THR A 1 102 ? -11.946 11.413 10.501 1.00 57.16 102 THR A CA 1
ATOM 830 C C . THR A 1 102 ? -10.480 11.428 10.077 1.00 57.16 102 THR A C 1
ATOM 832 O O . THR A 1 102 ? -9.583 11.251 10.896 1.00 57.16 102 THR A O 1
ATOM 835 N N . ARG A 1 103 ? -10.212 11.673 8.786 1.00 55.75 103 ARG A N 1
ATOM 836 C CA . ARG A 1 103 ? -8.858 11.665 8.193 1.00 55.75 103 ARG A CA 1
ATOM 837 C C . ARG A 1 103 ? -7.823 12.511 8.958 1.00 55.75 103 ARG A C 1
ATOM 839 O O . ARG A 1 103 ? -6.641 12.220 8.856 1.00 55.75 103 ARG A O 1
ATOM 846 N N . GLY A 1 104 ? -8.249 13.543 9.690 1.00 56.03 104 GLY A N 1
ATOM 847 C CA . GLY A 1 104 ? -7.366 14.404 10.488 1.00 56.03 104 GLY A CA 1
ATOM 848 C C . GLY A 1 104 ? -7.030 13.885 11.892 1.00 56.03 104 GLY A C 1
ATOM 849 O O . GLY A 1 104 ? -6.252 14.528 12.586 1.00 56.03 104 GLY A O 1
ATOM 850 N N . MET A 1 105 ? -7.623 12.767 12.323 1.00 55.53 105 MET A N 1
ATOM 851 C CA . MET A 1 105 ? -7.428 12.173 13.654 1.00 55.53 105 MET A CA 1
ATOM 852 C C . MET A 1 105 ? -6.546 10.909 13.629 1.00 55.53 105 MET A C 1
ATOM 854 O O . MET A 1 105 ? -6.289 10.343 14.691 1.00 55.53 105 MET A O 1
ATOM 858 N N . CYS A 1 106 ? -6.110 10.479 12.437 1.00 52.22 106 CYS A N 1
ATOM 859 C CA . CYS A 1 106 ? -5.195 9.356 12.205 1.00 52.22 106 CYS A CA 1
ATOM 860 C C . CYS A 1 106 ? -3.768 9.834 11.938 1.00 52.22 106 CYS A C 1
ATOM 862 O O . CYS A 1 106 ? -3.618 10.744 11.088 1.00 52.22 106 CYS A O 1
#

Foldseek 3Di:
DVVCCVVVVFDPDLVRLLVCLQPDPPPDLAVSLVVCVVPVSNLLSNLLPDQCAPPDPVRLVVVQCVSNPADPPDPCSVVSVVSNLQSNLVNNCVNCVPVVDDSVND

Radius of gyration: 14.56 Å; chains: 1; bounding box: 37×29×37 Å

InterPro domains:
  IPR000904 Sec7 domain [PF01369] (3-98)
  IPR035999 Sec7 domain superfamily [SSF48425] (3-102)

Secondary structure (DSSP, 8-state):
-HHHHHTTSS-SSHHHHHHHHHH-TT--HHHHHHHHHH-HHHHHHHHHH---TT--HHHHHHHHHHHS---TTSTTHHHHHHHHHHHHHHHHHHH-GGG---TT--